Protein AF-A0A8S3JDI3-F1 (afdb_monomer_lite)

Radius of gyration: 13.56 Å; chains: 1; bounding box: 28×32×34 Å

Sequence (82 aa):
FFQLFEKYNGPKSGHLKLKHPGQLQEVLDIARTLLKELDDKGINRFPNSSETRGKLDQLKQVLELYGHFSGINRKIQLKYLP

Secondary structure (DSSP, 8-state):
-HHHHHHTTGGGTSEEEE-SHHHHHHHHHHHHHHHHHHHHTTGGGSGGGHHHHHHHHHHHHHHHTTSSSTT----EEEE---

Structure (mmCIF, N/CA/C/O backbone):
data_AF-A0A8S3JDI3-F1
#
_entry.id   AF-A0A8S3JDI3-F1
#
loop_
_atom_site.group_PDB
_atom_site.id
_atom_site.type_symbol
_atom_site.label_atom_id
_atom_site.label_alt_id
_atom_site.label_comp_id
_atom_site.label_asym_id
_atom_site.label_entity_id
_atom_site.label_seq_id
_atom_site.pdbx_PDB_ins_code
_atom_site.Cartn_x
_atom_site.Cartn_y
_atom_site.Cartn_z
_atom_site.occupancy
_atom_site.B_iso_or_equiv
_atom_site.auth_seq_id
_atom_site.auth_comp_id
_atom_site.auth_asym_id
_atom_site.auth_atom_id
_atom_site.pdbx_PDB_model_num
ATOM 1 N N . PHE A 1 1 ? -0.986 6.070 -4.996 1.00 86.88 1 PHE A N 1
ATOM 2 C CA . PHE A 1 1 ? -0.437 6.337 -3.646 1.00 86.88 1 PHE A CA 1
ATOM 3 C C . PHE A 1 1 ? -0.596 7.785 -3.201 1.00 86.88 1 PHE A C 1
ATOM 5 O O . PHE A 1 1 ? -1.112 7.971 -2.112 1.00 86.88 1 PHE A O 1
ATOM 12 N N . PHE A 1 2 ? -0.215 8.793 -3.996 1.00 87.56 2 PHE A N 1
ATOM 13 C CA . PHE A 1 2 ? -0.337 10.209 -3.599 1.00 87.56 2 PHE A CA 1
ATOM 14 C C . PHE A 1 2 ? -1.760 10.624 -3.205 1.00 87.56 2 PHE A C 1
ATOM 16 O O . PHE A 1 2 ? -1.959 11.095 -2.093 1.00 87.56 2 PHE A O 1
ATOM 23 N N . GLN A 1 3 ? -2.759 10.302 -4.030 1.00 88.31 3 GLN A N 1
ATOM 24 C CA . GLN A 1 3 ? -4.171 10.557 -3.706 1.00 88.31 3 GLN A CA 1
ATOM 25 C C . GLN A 1 3 ? -4.614 9.886 -2.396 1.00 88.31 3 GLN A C 1
ATOM 27 O O . GLN A 1 3 ? -5.322 10.485 -1.596 1.00 88.31 3 GLN A O 1
ATOM 32 N N . LEU A 1 4 ? -4.167 8.649 -2.141 1.00 90.12 4 LEU A N 1
ATOM 33 C CA . LEU A 1 4 ? -4.441 7.953 -0.880 1.00 90.12 4 LEU A CA 1
ATOM 34 C C . LEU A 1 4 ? -3.753 8.655 0.302 1.00 90.12 4 LEU A C 1
ATOM 36 O O . LEU A 1 4 ? -4.318 8.760 1.388 1.00 90.12 4 LEU A O 1
ATOM 40 N N . PHE A 1 5 ? -2.538 9.154 0.082 1.00 87.56 5 PHE A N 1
ATOM 41 C CA . PHE A 1 5 ? -1.781 9.895 1.078 1.00 87.56 5 PHE A CA 1
ATOM 42 C C . PHE A 1 5 ? -2.495 11.194 1.475 1.00 87.56 5 PHE A C 1
ATOM 44 O O . PHE A 1 5 ? -2.676 11.448 2.665 1.00 87.56 5 PHE A O 1
ATOM 51 N N . GLU A 1 6 ? -2.971 11.964 0.496 1.00 86.94 6 GLU A N 1
ATOM 52 C CA . GLU A 1 6 ? -3.772 13.178 0.699 1.00 86.94 6 GLU A CA 1
ATOM 53 C C . GLU A 1 6 ? -5.118 12.876 1.367 1.00 86.94 6 GLU A C 1
ATOM 55 O O . GLU A 1 6 ? -5.462 13.508 2.367 1.00 86.94 6 GLU A O 1
ATOM 60 N N . LYS A 1 7 ? -5.836 11.852 0.884 1.00 89.44 7 LYS A N 1
ATOM 61 C CA . LYS A 1 7 ? -7.144 11.420 1.405 1.00 89.44 7 LYS A CA 1
ATOM 62 C C . LYS A 1 7 ? -7.120 11.131 2.906 1.00 89.44 7 LYS A C 1
ATOM 64 O O . LYS A 1 7 ? -8.076 11.455 3.605 1.00 89.44 7 LYS A O 1
ATOM 69 N N . TYR A 1 8 ? -6.038 10.541 3.414 1.00 87.94 8 TYR A N 1
ATOM 70 C CA . TYR A 1 8 ? -5.887 10.232 4.839 1.00 87.94 8 TYR A CA 1
ATOM 71 C C . TYR A 1 8 ? -4.979 11.217 5.590 1.00 87.94 8 TYR A C 1
ATOM 73 O O . TYR A 1 8 ? -4.430 10.879 6.639 1.00 87.94 8 TYR A O 1
ATOM 81 N N . ASN A 1 9 ? -4.855 12.452 5.091 1.00 77.62 9 ASN A N 1
ATOM 82 C CA . ASN A 1 9 ? -4.178 13.561 5.770 1.00 77.62 9 ASN A CA 1
ATOM 83 C C . ASN A 1 9 ? -2.672 13.328 6.038 1.00 77.62 9 ASN A C 1
ATOM 85 O O . ASN A 1 9 ? -2.083 13.977 6.904 1.00 77.62 9 ASN A O 1
ATOM 89 N N . GLY A 1 10 ? -2.032 12.433 5.278 1.00 71.06 10 GLY A N 1
ATOM 90 C CA . GLY A 1 10 ? -0.591 12.170 5.333 1.00 71.06 10 GLY A CA 1
ATOM 91 C C . GLY A 1 10 ? 0.320 13.393 5.105 1.00 71.06 10 GLY A C 1
ATOM 92 O O . GLY A 1 10 ? 1.393 13.434 5.716 1.00 71.06 10 GLY A O 1
ATOM 93 N N . PRO A 1 11 ? -0.056 14.415 4.299 1.00 64.81 11 PRO A N 1
ATOM 94 C CA . PRO A 1 11 ? 0.794 15.584 4.055 1.00 64.81 11 PRO A CA 1
ATOM 95 C C . PRO A 1 11 ? 1.136 16.390 5.310 1.00 64.81 11 PRO A C 1
ATOM 97 O O . PRO A 1 11 ? 2.188 17.016 5.360 1.00 64.81 11 PRO A O 1
ATOM 100 N N . LYS A 1 12 ? 0.290 16.355 6.350 1.00 67.06 12 LYS A N 1
ATOM 101 C CA . LYS A 1 12 ? 0.510 17.137 7.578 1.00 67.06 12 LYS A CA 1
ATOM 102 C C . LYS A 1 12 ? 1.634 16.590 8.466 1.00 67.06 12 LYS A C 1
ATOM 104 O O . LYS A 1 12 ? 2.135 17.320 9.311 1.00 67.06 12 LYS A O 1
ATOM 109 N N . SER A 1 13 ? 2.013 15.322 8.308 1.00 71.25 13 SER A N 1
ATOM 110 C CA . SER A 1 13 ? 2.990 14.641 9.174 1.00 71.25 13 SER A CA 1
ATOM 111 C C . SER A 1 13 ? 4.144 13.976 8.413 1.00 71.25 13 SER A C 1
ATOM 113 O O . SER A 1 13 ? 5.046 13.427 9.044 1.00 71.25 13 SER A O 1
ATOM 115 N N . GLY A 1 14 ? 4.101 13.942 7.075 1.00 82.19 14 GLY A N 1
ATOM 116 C CA . GLY A 1 14 ? 5.057 13.196 6.243 1.00 82.19 14 GLY A CA 1
ATOM 117 C C . GLY A 1 14 ? 4.921 11.668 6.342 1.00 82.19 14 GLY A C 1
ATOM 118 O O . GLY A 1 14 ? 5.640 10.927 5.663 1.00 82.19 14 GLY A O 1
ATOM 119 N N . HIS A 1 15 ? 3.969 11.175 7.143 1.00 85.56 15 HIS A N 1
ATOM 120 C CA . HIS A 1 15 ? 3.756 9.758 7.411 1.00 85.56 15 HIS A CA 1
ATOM 121 C C . HIS A 1 15 ? 2.270 9.407 7.490 1.00 85.56 15 HIS A C 1
ATOM 123 O O . HIS A 1 15 ? 1.492 10.060 8.178 1.00 85.56 15 HIS A O 1
ATOM 129 N N . LEU A 1 16 ? 1.884 8.285 6.890 1.00 90.31 16 LEU A N 1
ATOM 130 C CA . LEU A 1 16 ? 0.517 7.782 6.936 1.00 90.31 16 LEU A CA 1
ATOM 131 C C . LEU A 1 16 ? 0.497 6.347 7.463 1.00 90.31 16 LEU A C 1
ATOM 133 O O . LEU A 1 16 ? 1.180 5.478 6.927 1.00 90.31 16 LEU A O 1
ATOM 137 N N . LYS A 1 17 ? -0.291 6.089 8.513 1.00 90.88 17 LYS A N 1
ATOM 138 C CA . LYS A 1 17 ? -0.520 4.745 9.062 1.00 90.88 17 LYS A CA 1
ATOM 139 C C . LYS A 1 17 ? -1.959 4.318 8.797 1.00 90.88 17 LYS A C 1
ATOM 141 O O . LYS A 1 17 ? -2.882 4.973 9.267 1.00 90.88 17 LYS A O 1
ATOM 146 N N . LEU A 1 18 ? -2.133 3.198 8.106 1.00 91.25 18 LEU A N 1
ATOM 147 C CA . LEU A 1 18 ? -3.433 2.608 7.790 1.00 91.25 18 LEU A CA 1
ATOM 148 C C . LEU A 1 18 ? -3.595 1.304 8.557 1.00 91.25 18 LEU A C 1
ATOM 150 O O . LEU A 1 18 ? -2.664 0.497 8.607 1.00 91.25 18 LEU A O 1
ATOM 154 N N . LYS A 1 19 ? -4.764 1.115 9.163 1.00 90.06 19 LYS A N 1
ATOM 155 C CA . LYS A 1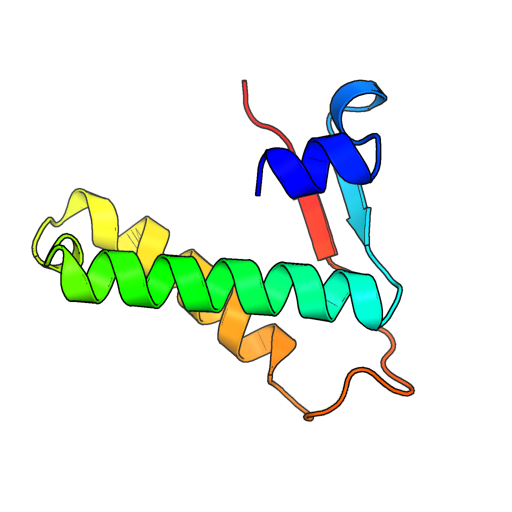 19 ? -5.073 -0.056 10.001 1.00 90.06 19 LYS A CA 1
ATOM 156 C C . LYS A 1 19 ? -6.444 -0.653 9.704 1.00 90.06 19 LYS A C 1
ATOM 158 O O . LYS A 1 19 ? -6.696 -1.791 10.076 1.00 90.06 19 LYS A O 1
ATOM 163 N N . HIS A 1 20 ? -7.340 0.107 9.077 1.00 88.94 20 HIS A N 1
ATOM 164 C CA . HIS A 1 20 ? -8.699 -0.359 8.840 1.00 88.94 20 HIS A CA 1
ATOM 165 C C . HIS A 1 20 ? -8.775 -1.231 7.581 1.00 88.94 20 HIS A C 1
ATOM 167 O O . HIS A 1 20 ? -8.128 -0.894 6.589 1.00 88.94 20 HIS A O 1
ATOM 173 N N . PRO A 1 21 ? -9.609 -2.287 7.575 1.00 89.19 21 PRO A N 1
ATOM 174 C CA . PRO A 1 21 ? -9.743 -3.209 6.446 1.00 89.19 21 PRO A CA 1
ATOM 175 C C . PRO A 1 21 ? -9.937 -2.518 5.091 1.00 89.19 21 PRO A C 1
ATOM 177 O O . PRO A 1 21 ? -9.208 -2.806 4.148 1.00 89.19 21 PRO A O 1
ATOM 180 N N . GLY A 1 22 ? -10.841 -1.5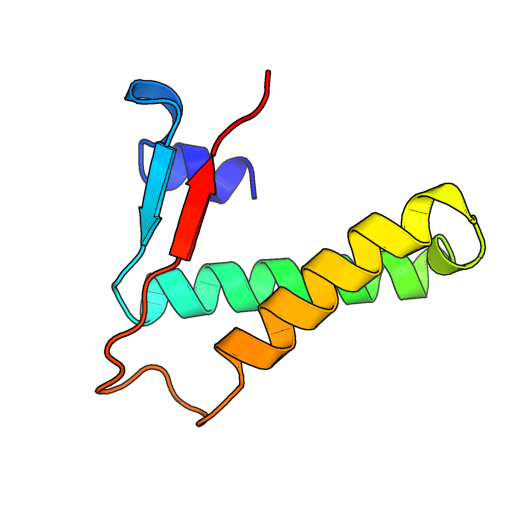34 5.019 1.00 89.62 22 GLY A N 1
ATOM 181 C CA . GLY A 1 22 ? -11.074 -0.768 3.790 1.00 89.62 22 GLY A CA 1
ATOM 182 C C . GLY A 1 22 ? -9.851 0.029 3.326 1.00 89.62 22 GLY A C 1
ATOM 183 O O . GLY A 1 22 ? -9.567 0.077 2.139 1.00 89.62 22 GLY A O 1
ATOM 184 N N . GLN A 1 23 ? -9.059 0.579 4.252 1.00 91.44 23 GLN A N 1
ATOM 185 C CA . GLN A 1 23 ? -7.830 1.302 3.904 1.00 91.44 23 GLN A CA 1
ATOM 186 C C . GLN A 1 23 ? -6.751 0.366 3.349 1.00 91.44 23 GLN A C 1
ATOM 188 O O . GLN A 1 23 ? -6.017 0.729 2.433 1.00 91.44 23 GLN A O 1
ATOM 193 N N . LEU A 1 24 ? -6.629 -0.831 3.932 1.00 91.75 24 LEU A N 1
ATOM 194 C CA . LEU A 1 24 ? -5.687 -1.849 3.468 1.00 91.75 24 LEU A CA 1
ATOM 195 C C . LEU A 1 24 ? -6.091 -2.369 2.085 1.00 91.75 24 LEU A C 1
ATOM 197 O O . LEU A 1 24 ? -5.222 -2.542 1.231 1.00 91.75 24 LEU A O 1
ATOM 201 N N . GLN A 1 25 ? -7.398 -2.531 1.851 1.00 92.06 25 GLN A N 1
ATOM 202 C CA . GLN A 1 25 ? -7.946 -2.871 0.542 1.00 92.06 25 GLN A CA 1
ATOM 203 C C . GLN A 1 25 ? -7.640 -1.787 -0.495 1.00 92.06 25 GLN A C 1
ATOM 205 O O . GLN A 1 25 ? -7.113 -2.110 -1.553 1.00 92.06 25 GLN A O 1
ATOM 210 N N . GLU A 1 26 ? -7.846 -0.507 -0.169 1.00 93.25 26 GLU A N 1
ATOM 211 C CA . GLU A 1 26 ? -7.501 0.593 -1.079 1.00 93.25 26 GLU A CA 1
ATOM 212 C C . GLU A 1 26 ? -6.015 0.578 -1.471 1.00 93.25 26 GLU A C 1
ATOM 214 O O . GLU A 1 26 ? -5.672 0.794 -2.634 1.00 93.25 26 GLU A O 1
ATOM 219 N N . VAL A 1 27 ? -5.108 0.282 -0.532 1.00 92.94 27 VAL A N 1
ATOM 220 C CA . VAL A 1 27 ? -3.681 0.144 -0.865 1.00 92.94 27 VAL A CA 1
ATOM 221 C C . VAL A 1 27 ? -3.413 -1.066 -1.759 1.00 92.94 27 VAL A C 1
ATOM 223 O O . VAL A 1 27 ? -2.631 -0.952 -2.706 1.00 92.94 27 VAL A O 1
ATOM 226 N N . LEU A 1 28 ? -4.044 -2.207 -1.481 1.00 92.88 28 LEU A N 1
ATOM 227 C CA . LEU A 1 28 ? -3.915 -3.406 -2.305 1.00 92.88 28 LEU A CA 1
ATOM 228 C C . LEU A 1 28 ? -4.400 -3.153 -3.741 1.00 92.88 28 LEU A C 1
ATOM 230 O O . LEU A 1 28 ? -3.718 -3.525 -4.695 1.00 92.88 28 LEU A O 1
ATOM 234 N N . ASP A 1 29 ? -5.527 -2.467 -3.906 1.00 94.00 29 ASP A N 1
ATOM 235 C CA . ASP A 1 29 ? -6.097 -2.162 -5.219 1.00 94.00 29 ASP A CA 1
ATOM 236 C C . ASP A 1 29 ? -5.203 -1.206 -6.019 1.00 94.00 29 ASP A C 1
ATOM 238 O O . ASP A 1 29 ? -4.979 -1.410 -7.217 1.00 94.00 29 ASP A O 1
ATOM 242 N N . ILE A 1 30 ? -4.598 -0.216 -5.352 1.00 94.25 30 ILE A N 1
ATOM 243 C CA . ILE A 1 30 ? -3.581 0.650 -5.963 1.00 94.25 30 ILE A CA 1
ATOM 244 C C . ILE A 1 30 ? -2.367 -0.176 -6.408 1.00 94.25 30 ILE A C 1
ATOM 246 O O . ILE A 1 30 ? -1.888 0.006 -7.526 1.00 94.25 30 ILE A O 1
ATOM 250 N N . ALA A 1 31 ? -1.865 -1.086 -5.567 1.00 93.56 31 ALA A N 1
ATOM 251 C CA . ALA A 1 31 ? -0.707 -1.916 -5.903 1.00 93.56 31 ALA A CA 1
ATOM 252 C C . ALA A 1 31 ? -0.981 -2.823 -7.116 1.00 93.56 31 ALA A C 1
ATOM 254 O O . ALA A 1 31 ? -0.152 -2.896 -8.024 1.00 93.56 31 ALA A O 1
ATOM 255 N N . ARG A 1 32 ? -2.162 -3.454 -7.172 1.00 94.19 32 ARG A N 1
ATOM 256 C CA . ARG A 1 32 ? -2.611 -4.274 -8.310 1.00 94.19 32 ARG A CA 1
ATOM 257 C C . ARG A 1 32 ? -2.715 -3.463 -9.598 1.00 94.19 32 ARG A C 1
ATOM 259 O O . ARG A 1 32 ? -2.220 -3.900 -10.632 1.00 94.19 32 ARG A O 1
ATOM 266 N N . THR A 1 33 ? -3.319 -2.277 -9.523 1.00 94.12 33 THR A N 1
ATOM 267 C CA . THR A 1 33 ? -3.471 -1.380 -10.677 1.00 94.12 33 THR A CA 1
ATOM 268 C C . THR A 1 33 ? -2.109 -0.975 -11.236 1.00 94.12 33 THR A C 1
ATOM 270 O O . THR A 1 33 ? -1.883 -1.079 -12.437 1.00 94.12 33 THR A O 1
ATOM 273 N N . LEU A 1 34 ? -1.164 -0.598 -10.368 1.00 91.69 34 LEU A N 1
ATOM 274 C CA . LEU A 1 34 ? 0.184 -0.209 -10.788 1.00 91.69 34 LEU A CA 1
ATOM 275 C C . LEU A 1 34 ? 0.975 -1.372 -11.392 1.00 91.69 34 LEU A C 1
ATOM 277 O O . LEU A 1 34 ? 1.642 -1.180 -12.403 1.00 91.69 34 LEU A O 1
ATOM 281 N N . LEU A 1 35 ? 0.901 -2.572 -10.806 1.00 91.50 35 LEU A N 1
ATOM 282 C CA . LEU A 1 35 ? 1.542 -3.762 -11.379 1.00 91.50 35 LEU A CA 1
ATOM 283 C C . LEU A 1 35 ? 0.998 -4.064 -12.778 1.00 91.50 35 LEU A C 1
ATOM 285 O O . LEU A 1 35 ? 1.784 -4.283 -13.696 1.00 91.50 35 LEU A O 1
ATOM 289 N N . LYS A 1 36 ? -0.326 -3.983 -12.955 1.00 92.12 36 LYS A N 1
ATOM 290 C CA . LYS A 1 36 ? -0.963 -4.161 -14.260 1.00 92.12 36 LYS A CA 1
ATOM 291 C C . LYS A 1 36 ? -0.503 -3.104 -15.267 1.00 92.12 36 LYS A C 1
ATOM 293 O O . LYS A 1 36 ? -0.121 -3.454 -16.373 1.00 92.12 36 LYS A O 1
ATOM 298 N N . GLU A 1 37 ? -0.467 -1.827 -14.887 1.00 90.81 37 GLU A N 1
ATOM 299 C CA . GLU A 1 37 ? 0.022 -0.769 -15.779 1.00 90.81 37 GLU A CA 1
ATOM 300 C C . GLU A 1 37 ? 1.494 -0.946 -16.178 1.00 90.81 37 GLU A C 1
ATOM 302 O O . GLU A 1 37 ? 1.866 -0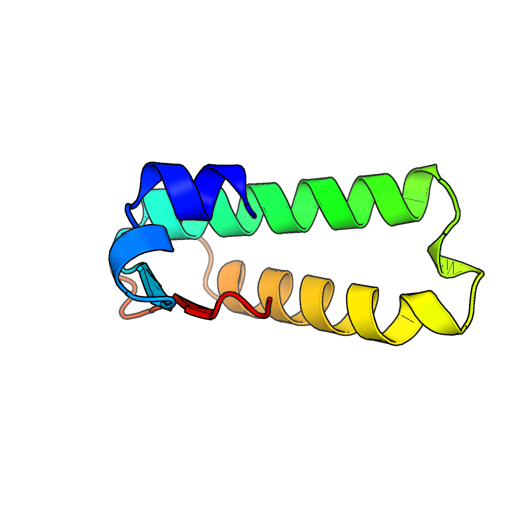.628 -17.308 1.00 90.81 37 GLU A O 1
ATOM 307 N N . LEU A 1 38 ? 2.343 -1.424 -15.263 1.00 89.06 38 LEU A N 1
ATOM 308 C CA . LEU A 1 38 ? 3.750 -1.712 -15.550 1.00 89.06 38 LEU A CA 1
ATOM 309 C C . LEU A 1 38 ? 3.900 -2.871 -16.546 1.00 89.06 38 LEU A C 1
ATOM 311 O O . LEU A 1 38 ? 4.752 -2.795 -17.439 1.00 89.06 38 LEU A O 1
ATOM 315 N N . ASP A 1 39 ? 3.064 -3.904 -16.405 1.00 88.31 39 ASP A N 1
ATOM 316 C CA . ASP A 1 39 ? 2.968 -5.027 -17.338 1.00 88.31 39 ASP A CA 1
ATOM 317 C C . ASP A 1 39 ? 2.466 -4.550 -18.718 1.00 88.31 39 ASP A C 1
ATOM 319 O O . ASP A 1 39 ? 3.149 -4.774 -19.720 1.00 88.31 39 ASP A O 1
ATOM 323 N N . ASP A 1 40 ? 1.355 -3.806 -18.767 1.00 89.25 40 ASP A N 1
ATOM 324 C CA . ASP A 1 40 ? 0.720 -3.312 -20.001 1.00 89.25 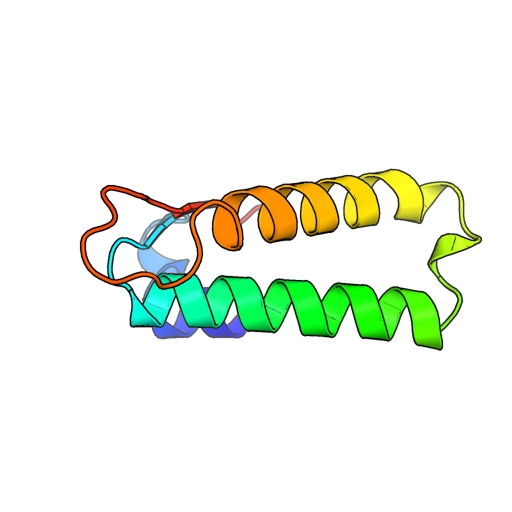40 ASP A CA 1
ATOM 325 C C . ASP A 1 40 ? 1.635 -2.355 -20.787 1.00 89.25 40 ASP A C 1
ATOM 327 O O . ASP A 1 40 ? 1.743 -2.436 -22.011 1.00 89.25 40 ASP A O 1
ATOM 331 N N . LYS A 1 41 ? 2.349 -1.458 -20.092 1.00 86.75 41 LYS A N 1
ATOM 332 C CA . LYS A 1 41 ? 3.305 -0.521 -20.713 1.00 86.75 41 LYS A CA 1
ATOM 333 C C . LYS A 1 41 ? 4.648 -1.182 -21.046 1.00 86.75 41 LYS A C 1
ATOM 335 O O . LYS A 1 41 ? 5.534 -0.536 -21.606 1.00 86.75 41 LYS A O 1
ATOM 340 N N . GLY A 1 42 ? 4.840 -2.454 -20.684 1.00 82.25 42 GLY A N 1
ATOM 341 C CA . GLY A 1 42 ? 6.094 -3.183 -20.866 1.00 82.25 42 GLY A CA 1
ATOM 342 C C . GLY A 1 42 ? 7.284 -2.541 -20.149 1.00 82.25 42 GLY A C 1
ATOM 343 O O . GLY A 1 42 ? 8.427 -2.784 -20.549 1.00 82.25 42 GLY A O 1
ATOM 344 N N . ILE A 1 43 ? 7.020 -1.731 -19.113 1.00 78.25 43 ILE A N 1
ATOM 345 C CA . ILE A 1 43 ? 8.038 -1.004 -18.346 1.00 78.25 43 ILE A CA 1
ATOM 346 C C . ILE A 1 43 ? 8.945 -1.996 -17.623 1.00 78.25 43 ILE A C 1
ATOM 348 O O . ILE A 1 43 ? 10.135 -1.758 -17.512 1.00 78.25 43 ILE A O 1
ATOM 352 N N . ASN A 1 44 ? 8.443 -3.176 -17.264 1.00 70.88 44 ASN A N 1
ATOM 353 C CA . ASN A 1 44 ? 9.228 -4.246 -16.638 1.00 70.88 44 ASN A CA 1
ATOM 354 C C . ASN A 1 44 ? 10.493 -4.667 -17.404 1.00 70.88 44 ASN A C 1
ATOM 356 O O . ASN A 1 44 ? 11.345 -5.345 -16.837 1.00 70.88 44 ASN A O 1
ATOM 360 N N . ARG A 1 45 ? 10.605 -4.310 -18.690 1.00 72.31 45 ARG A N 1
ATOM 361 C CA . ARG A 1 45 ? 11.788 -4.576 -19.516 1.00 72.31 45 ARG A CA 1
ATOM 362 C C . ARG A 1 45 ? 12.952 -3.628 -19.223 1.00 72.31 45 ARG A C 1
ATOM 364 O O . ARG A 1 45 ? 14.068 -3.911 -19.648 1.00 72.31 45 ARG A O 1
ATOM 371 N N . PHE A 1 46 ? 12.722 -2.532 -18.501 1.00 74.56 46 PHE A N 1
ATOM 372 C CA . PHE A 1 46 ? 13.784 -1.625 -18.088 1.00 74.56 46 PHE A CA 1
ATOM 373 C C . PHE A 1 46 ? 14.413 -2.101 -16.764 1.00 74.56 46 PHE A C 1
ATOM 375 O O . PHE A 1 46 ? 13.695 -2.386 -15.799 1.00 74.56 46 PHE A O 1
ATOM 382 N N . PRO A 1 47 ? 15.753 -2.154 -16.663 1.00 70.56 47 PRO A N 1
ATOM 383 C CA . PRO A 1 47 ? 16.436 -2.588 -15.441 1.00 70.56 47 PRO A CA 1
ATOM 384 C C . PRO A 1 47 ? 16.086 -1.705 -14.231 1.00 70.56 47 PRO A C 1
ATOM 386 O O . PRO A 1 47 ? 15.928 -2.204 -13.119 1.00 70.56 47 PRO A O 1
ATOM 389 N N . ASN A 1 48 ? 15.847 -0.412 -14.464 1.00 73.44 48 ASN A N 1
ATOM 390 C CA . ASN A 1 48 ? 15.550 0.579 -13.424 1.00 73.44 48 ASN A CA 1
ATOM 391 C C . ASN A 1 48 ? 14.175 0.373 -12.757 1.00 73.44 48 ASN A C 1
ATOM 393 O O . ASN A 1 48 ? 13.946 0.854 -11.653 1.00 73.44 48 ASN A O 1
ATOM 397 N N . SER A 1 49 ? 13.252 -0.338 -13.407 1.00 74.44 49 SER A N 1
ATOM 398 C CA . SER A 1 49 ? 11.897 -0.596 -12.891 1.00 74.44 49 SER A CA 1
ATOM 399 C C . SER A 1 49 ? 11.754 -1.912 -12.130 1.00 74.44 49 SER A C 1
ATOM 401 O O . SER A 1 49 ? 10.725 -2.133 -11.489 1.00 74.44 49 SER A O 1
ATOM 403 N N . SER A 1 50 ? 12.774 -2.776 -12.167 1.00 79.75 50 SER A N 1
ATOM 404 C CA . SER A 1 50 ? 12.753 -4.074 -11.483 1.00 79.75 50 SER A CA 1
ATOM 405 C C . SER A 1 50 ? 12.573 -3.917 -9.967 1.00 79.75 50 SER A C 1
ATOM 407 O O . SER A 1 50 ? 11.743 -4.593 -9.358 1.00 79.75 50 SER A O 1
ATOM 409 N N . GLU A 1 51 ? 13.266 -2.945 -9.361 1.00 83.00 51 GLU A N 1
ATOM 410 C CA . GLU A 1 51 ? 13.177 -2.679 -7.922 1.00 83.00 51 GLU A CA 1
ATOM 411 C C . GLU A 1 51 ? 11.784 -2.168 -7.514 1.00 83.00 51 GLU A C 1
ATOM 413 O O . GLU A 1 51 ? 11.188 -2.661 -6.552 1.00 83.00 51 GLU A O 1
ATOM 418 N N . THR A 1 52 ? 11.228 -1.205 -8.258 1.00 84.44 52 THR A N 1
ATOM 419 C CA . THR A 1 52 ? 9.886 -0.661 -7.997 1.00 84.44 52 THR A CA 1
ATOM 420 C C . THR A 1 52 ? 8.819 -1.743 -8.117 1.00 84.44 52 THR A C 1
ATOM 422 O O . THR A 1 52 ? 7.943 -1.841 -7.256 1.00 84.44 52 THR A O 1
ATOM 425 N N . ARG A 1 53 ? 8.918 -2.597 -9.142 1.00 87.31 53 ARG A N 1
ATOM 426 C CA . ARG A 1 53 ? 8.013 -3.732 -9.332 1.00 87.31 53 ARG A CA 1
ATOM 427 C C . ARG A 1 53 ? 8.125 -4.736 -8.186 1.00 87.31 53 ARG A C 1
ATOM 429 O O . ARG A 1 53 ? 7.099 -5.143 -7.653 1.00 87.31 53 ARG A O 1
ATOM 436 N N . GLY A 1 54 ? 9.343 -5.082 -7.763 1.00 89.50 54 GLY A N 1
ATOM 437 C CA . GLY A 1 54 ? 9.578 -5.997 -6.642 1.00 89.50 54 GLY A CA 1
ATOM 438 C C . GLY A 1 54 ? 8.951 -5.503 -5.336 1.00 89.50 54 GLY A C 1
ATOM 439 O O . GLY A 1 54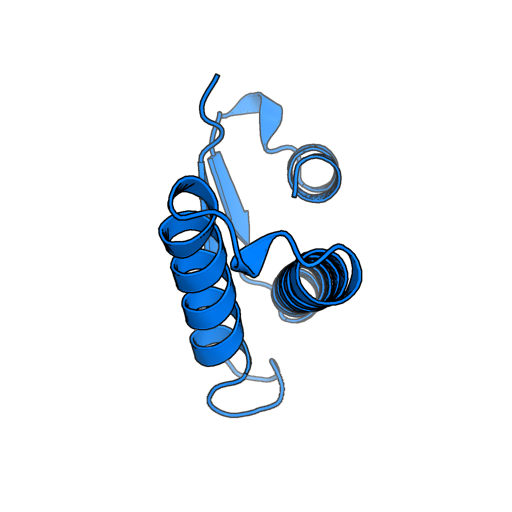 ? 8.275 -6.265 -4.646 1.00 89.50 54 GLY A O 1
ATOM 440 N N . LYS A 1 55 ? 9.082 -4.204 -5.034 1.00 89.50 55 LYS A N 1
ATOM 441 C CA . LYS A 1 55 ? 8.438 -3.583 -3.861 1.00 89.50 55 LYS A CA 1
ATOM 442 C C . LYS A 1 55 ? 6.908 -3.634 -3.941 1.00 89.50 55 LYS A C 1
ATOM 444 O O . LYS A 1 55 ? 6.257 -3.914 -2.935 1.00 89.50 55 LYS A O 1
ATOM 449 N N . LEU A 1 56 ? 6.329 -3.377 -5.117 1.00 91.62 56 LEU A N 1
ATOM 450 C CA . LEU A 1 56 ? 4.878 -3.454 -5.328 1.00 91.62 56 LEU A CA 1
ATOM 451 C C . LEU A 1 56 ? 4.353 -4.888 -5.216 1.00 91.62 56 LEU A C 1
ATOM 453 O O . LEU A 1 56 ? 3.308 -5.105 -4.606 1.00 91.62 56 LEU A O 1
ATOM 457 N N . ASP A 1 57 ? 5.077 -5.863 -5.762 1.00 91.50 57 ASP A N 1
ATOM 458 C CA . ASP A 1 57 ? 4.669 -7.263 -5.701 1.00 91.50 57 ASP A CA 1
ATOM 459 C C . ASP A 1 57 ? 4.764 -7.816 -4.274 1.00 91.50 57 ASP A C 1
ATOM 461 O O . ASP A 1 57 ? 3.826 -8.453 -3.799 1.00 91.50 57 ASP A O 1
ATOM 465 N N . GLN A 1 58 ? 5.818 -7.465 -3.530 1.00 90.94 58 GLN A N 1
ATOM 466 C CA . GLN A 1 58 ? 5.921 -7.793 -2.108 1.00 90.94 58 GLN A CA 1
ATOM 467 C C . GLN A 1 58 ? 4.765 -7.183 -1.300 1.00 90.94 58 GLN A C 1
ATOM 469 O O . GLN A 1 58 ? 4.165 -7.865 -0.467 1.00 90.94 58 GLN A O 1
ATOM 474 N N . LEU A 1 59 ? 4.422 -5.913 -1.551 1.00 91.31 59 LEU A N 1
ATOM 475 C CA . LEU A 1 59 ? 3.285 -5.252 -0.907 1.00 91.31 59 LEU A CA 1
ATOM 476 C C . LEU A 1 59 ? 1.972 -5.988 -1.207 1.00 91.31 59 LEU A C 1
ATOM 478 O O . LEU A 1 59 ? 1.202 -6.253 -0.285 1.00 91.31 59 LEU A O 1
ATOM 482 N N . LYS A 1 60 ? 1.742 -6.353 -2.474 1.00 92.25 60 LYS A N 1
ATOM 483 C CA . LYS A 1 60 ? 0.581 -7.137 -2.911 1.00 92.25 60 LYS A CA 1
ATOM 484 C C . LYS A 1 60 ? 0.513 -8.474 -2.168 1.00 92.25 60 LYS A C 1
ATOM 486 O O . LYS A 1 60 ? -0.490 -8.748 -1.517 1.00 92.25 60 LYS A O 1
ATOM 491 N N . GLN A 1 61 ? 1.596 -9.254 -2.184 1.00 89.81 61 GLN A N 1
ATOM 492 C CA . GLN A 1 61 ? 1.659 -10.570 -1.541 1.00 89.81 61 GLN A CA 1
ATOM 493 C C . GLN A 1 61 ? 1.351 -10.501 -0.039 1.00 89.81 61 GLN A C 1
ATOM 495 O O . GLN A 1 61 ? 0.536 -11.273 0.456 1.00 89.81 61 GLN A O 1
ATOM 500 N N . VAL A 1 62 ? 1.945 -9.553 0.694 1.00 87.62 62 VAL A N 1
ATOM 501 C CA . VAL A 1 62 ? 1.712 -9.396 2.145 1.00 87.62 62 VAL A CA 1
ATOM 502 C C . VAL A 1 62 ? 0.262 -9.019 2.458 1.00 87.62 62 VAL A C 1
ATOM 504 O O . VAL A 1 62 ? -0.278 -9.404 3.500 1.00 87.62 62 VAL A O 1
ATOM 507 N N . LEU A 1 63 ? -0.375 -8.247 1.581 1.00 88.31 63 LEU A N 1
ATOM 508 C CA . LEU A 1 63 ? -1.755 -7.807 1.754 1.00 88.31 63 LEU A CA 1
ATOM 509 C C . LEU A 1 63 ? -2.770 -8.881 1.356 1.00 88.31 63 LEU A C 1
ATOM 511 O O . LEU A 1 63 ? -3.776 -9.019 2.040 1.00 88.31 63 LEU A O 1
ATOM 515 N N . GLU A 1 64 ? -2.474 -9.686 0.340 1.00 87.94 64 GLU A N 1
ATOM 516 C CA . GLU A 1 64 ? -3.304 -10.822 -0.082 1.00 87.94 64 GLU A CA 1
ATOM 517 C C . GLU A 1 64 ? -3.158 -12.041 0.832 1.00 87.94 64 GLU A C 1
ATOM 519 O O . GLU A 1 64 ? -4.060 -12.880 0.902 1.00 87.94 64 GLU A O 1
ATOM 524 N N . LEU A 1 65 ? -2.039 -12.146 1.555 1.00 81.81 65 LEU A N 1
ATOM 525 C CA . LEU A 1 65 ? -1.800 -13.251 2.470 1.00 81.81 65 LEU A CA 1
ATOM 526 C C . LEU A 1 65 ? -2.950 -13.331 3.483 1.00 81.81 65 LEU A C 1
ATOM 528 O O . LEU A 1 65 ? -3.341 -12.329 4.080 1.00 81.81 65 LEU A O 1
ATOM 532 N N . TYR A 1 66 ? -3.489 -14.526 3.700 1.00 73.25 66 TYR A N 1
ATOM 533 C CA . TYR A 1 66 ? -4.636 -14.782 4.581 1.00 73.25 66 TYR A CA 1
ATOM 534 C C . TYR A 1 66 ? -5.990 -14.181 4.135 1.00 73.25 66 TYR A C 1
ATOM 536 O O . TYR A 1 66 ? -6.945 -14.213 4.907 1.00 73.25 66 TYR A O 1
ATOM 544 N N . GLY A 1 67 ? -6.114 -13.695 2.894 1.00 75.44 67 GLY A N 1
ATOM 545 C CA . GLY A 1 67 ? -7.405 -13.368 2.286 1.00 75.44 67 GLY A CA 1
ATOM 546 C C . GLY A 1 67 ? -8.035 -12.063 2.785 1.00 75.44 67 GLY A C 1
ATOM 547 O O . GLY A 1 67 ? -7.459 -10.989 2.639 1.00 75.44 67 GLY A O 1
ATOM 548 N N . HIS A 1 68 ? -9.266 -12.139 3.295 1.00 77.94 68 HIS A N 1
ATOM 549 C CA . HIS A 1 68 ? -10.097 -10.966 3.576 1.00 77.94 68 HIS A CA 1
ATOM 550 C C . HIS A 1 68 ? -9.607 -10.172 4.794 1.00 77.94 68 HIS A C 1
ATOM 552 O O . HIS A 1 68 ? -9.345 -10.749 5.845 1.00 77.94 68 HIS A O 1
ATOM 558 N N . PHE A 1 69 ? -9.590 -8.836 4.701 1.00 77.31 69 PHE A N 1
ATOM 559 C CA . PHE A 1 69 ? -9.115 -7.942 5.768 1.00 77.31 69 PHE A CA 1
ATOM 560 C C . PHE A 1 69 ? -9.946 -7.943 7.074 1.00 77.31 69 PHE A C 1
ATOM 562 O O . PHE A 1 69 ? -9.629 -7.201 8.004 1.00 77.31 69 PHE A O 1
ATOM 569 N N . SER A 1 70 ? -10.973 -8.787 7.204 1.00 65.25 70 SER A N 1
ATOM 570 C CA . SER A 1 70 ? -11.744 -8.960 8.444 1.00 65.25 70 SER A CA 1
ATOM 571 C C . SER A 1 70 ? -10.935 -9.679 9.526 1.00 65.25 70 SER A C 1
ATOM 573 O O . SER A 1 70 ? -10.470 -10.794 9.314 1.00 65.25 70 SER A O 1
ATOM 575 N N . GLY A 1 71 ? -10.814 -9.069 10.707 1.00 66.81 71 GLY A N 1
ATOM 576 C CA . GLY A 1 71 ? -10.128 -9.681 11.853 1.00 66.81 71 GLY A CA 1
ATOM 577 C C . GLY A 1 71 ? -8.598 -9.651 11.772 1.00 66.81 71 GLY A C 1
ATOM 578 O O . GLY A 1 71 ? -7.931 -10.293 12.579 1.00 66.81 71 GLY A O 1
ATOM 579 N N . ILE A 1 72 ? -8.021 -8.904 10.824 1.00 66.75 72 ILE A N 1
ATOM 580 C CA . ILE A 1 72 ? -6.569 -8.856 10.647 1.00 66.75 72 ILE A CA 1
ATOM 581 C C . ILE A 1 72 ? -5.928 -7.757 11.507 1.00 66.75 72 ILE A C 1
ATOM 583 O O . ILE A 1 72 ? -6.271 -6.582 11.403 1.00 66.75 72 ILE A O 1
ATOM 587 N N . ASN A 1 73 ? -4.902 -8.121 12.282 1.00 74.75 73 ASN A N 1
ATOM 588 C CA . ASN A 1 73 ? -4.016 -7.188 12.986 1.00 74.75 73 ASN A CA 1
ATOM 589 C C . ASN A 1 73 ? -2.832 -6.756 12.095 1.00 74.75 73 ASN A C 1
ATOM 591 O O . ASN A 1 73 ? -1.673 -7.071 12.369 1.00 74.75 73 ASN A O 1
ATOM 595 N N . ARG A 1 74 ? -3.122 -6.082 10.975 1.00 82.56 74 ARG A N 1
ATOM 596 C CA . ARG A 1 74 ? -2.104 -5.551 10.051 1.00 82.56 74 ARG A CA 1
ATOM 597 C C . ARG A 1 74 ? -2.117 -4.031 10.021 1.00 82.56 74 ARG A C 1
ATOM 599 O O . ARG A 1 74 ? -3.131 -3.386 10.268 1.00 82.56 74 ARG A O 1
ATOM 606 N N . LYS A 1 75 ? -0.960 -3.460 9.692 1.00 87.81 75 LYS A N 1
ATOM 607 C CA . LYS A 1 75 ? -0.792 -2.025 9.461 1.00 87.81 75 LYS A CA 1
ATOM 608 C C . LYS A 1 75 ? 0.096 -1.791 8.250 1.00 87.81 75 LYS A C 1
ATOM 610 O O . LYS A 1 75 ? 1.086 -2.494 8.068 1.00 87.81 75 LYS A O 1
ATOM 615 N N . ILE A 1 76 ? -0.224 -0.760 7.481 1.00 90.06 76 ILE A N 1
ATOM 616 C CA . ILE A 1 76 ? 0.670 -0.205 6.463 1.00 90.06 76 ILE A CA 1
ATOM 617 C C . ILE A 1 76 ? 1.163 1.138 6.979 1.00 90.06 76 ILE A C 1
ATOM 619 O O . ILE A 1 76 ? 0.381 1.925 7.512 1.00 90.06 76 ILE A O 1
ATOM 623 N N . GLN A 1 77 ? 2.457 1.397 6.823 1.00 90.81 77 GLN A N 1
ATOM 624 C CA . GLN A 1 77 ? 3.055 2.692 7.111 1.00 90.81 77 GLN A CA 1
ATOM 625 C C . GLN A 1 77 ? 3.692 3.234 5.835 1.00 90.81 77 GLN A C 1
ATOM 627 O O . GLN A 1 77 ? 4.681 2.692 5.3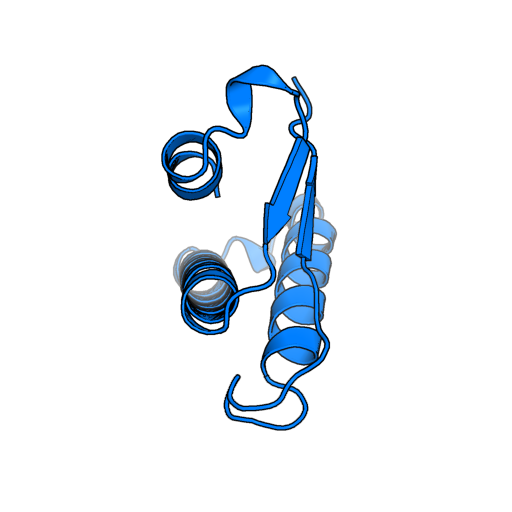52 1.00 90.81 77 GLN A O 1
ATOM 632 N N . LEU A 1 78 ? 3.122 4.308 5.302 1.00 89.50 78 LEU A N 1
ATOM 633 C CA . LEU A 1 78 ? 3.660 5.044 4.169 1.00 89.50 78 LEU A CA 1
ATOM 634 C C . LEU A 1 78 ? 4.455 6.244 4.685 1.00 89.50 78 LEU A C 1
ATOM 636 O O . LEU A 1 78 ? 4.044 6.920 5.631 1.00 89.50 78 LEU A O 1
ATOM 640 N N . LYS A 1 79 ? 5.592 6.513 4.052 1.00 88.12 79 LYS A N 1
ATOM 641 C CA . LYS A 1 79 ? 6.386 7.725 4.251 1.00 88.12 79 LYS A CA 1
ATOM 642 C C . LYS A 1 79 ? 6.452 8.452 2.918 1.00 88.12 79 LYS A C 1
ATOM 644 O O . LYS A 1 79 ? 6.763 7.823 1.910 1.00 88.12 79 LYS A O 1
ATOM 649 N N . TYR A 1 80 ? 6.158 9.745 2.927 1.00 82.56 80 TYR A N 1
ATOM 650 C CA . TYR A 1 80 ? 6.383 10.585 1.760 1.00 82.56 80 TYR A CA 1
ATOM 651 C C . TYR A 1 80 ? 7.868 10.946 1.696 1.00 82.56 80 TYR A C 1
ATOM 653 O O . TYR A 1 80 ? 8.444 11.374 2.699 1.00 82.56 80 TYR A O 1
ATOM 661 N N . LEU A 1 81 ? 8.492 10.716 0.544 1.00 79.50 81 LEU A N 1
ATOM 662 C CA . LEU A 1 81 ? 9.846 11.173 0.254 1.00 79.50 81 LEU A CA 1
ATOM 663 C C . LEU A 1 81 ? 9.713 12.373 -0.700 1.00 79.50 81 LEU A C 1
ATOM 665 O O . LEU A 1 81 ? 9.063 12.197 -1.733 1.00 79.50 81 LEU A O 1
ATOM 669 N N . PRO A 1 82 ? 10.208 13.566 -0.318 1.00 68.06 82 PRO A N 1
ATOM 670 C CA . PRO A 1 82 ? 10.180 14.755 -1.167 1.00 68.06 82 PRO A CA 1
ATOM 671 C C . PRO A 1 82 ? 11.126 14.645 -2.364 1.00 68.06 82 PRO A C 1
ATOM 673 O O . PRO A 1 82 ? 12.132 13.905 -2.261 1.00 68.06 82 PRO A O 1
#

Organism: NCBI:txid392030

Foldseek 3Di:
DVVLCVVQVVVVPQKDKDFDQVSLVVLLVVLVVVLVVCVVVVVCPDPVCVVVNVVSVVSNCVSPPPHGSPPDRDMDMDGDDD

InterPro domains:
  IPR037446 Histidine acid phosphatase, VIP1 family [PTHR12750] (1-79)

pLDDT: mean 84.61, std 8.29, range [64.81, 94.25]